Protein AF-A0A2W6AHM8-F1 (afdb_monomer)

Secondary structure (DSSP, 8-state):
------PPPHHHHHHHHHHHHHHHHHHHH---HHHHHHHHHHHHHHHHHHHHTT---TT-SSSSS----PPPPPP-

Radius of gyration: 17.21 Å; Cα contacts (8 Å, |Δi|>4): 28; chains: 1; bounding box: 28×38×61 Å

Sequence (76 aa):
MSEPRQRLRPDEEERLLRSYQDLKELAANCEVPSVRAAARAALAQLHTALSGQGLGYELYSSDWSEEAPGPAAPPE

Foldseek 3Di:
DDDPLDDDDPVRVVVLVVLLVVLVCQLVPPPPVVSNVVSVVVNVVSVCVCVVSVVPPPPPDPDPPPDDPDPDDDDD

Solvent-accessible surface area (backbone atoms only — not comparable to full-atom values): 4892 Å² total; per-residue (Å²): 133,85,73,79,79,80,73,71,52,73,75,52,46,52,51,50,52,48,55,50,50,54,33,50,49,39,43,70,69,46,85,52,66,69,58,19,51,50,26,47,50,53,49,52,52,52,50,50,54,34,54,74,68,67,48,77,70,89,82,71,88,72,84,83,76,85,82,69,87,71,82,81,78,81,88,132

Nearest PDB structures (foldseek):
  8jxk-assembly3_E  TM=7.787E-01  e=1.947E+00  Mycobacterium tuberculosis H37Rv
  7s5c-assembly1_D  TM=6.186E-01  e=2.072E+00  Myxococcus xanthus

Structure (mmCIF, N/CA/C/O backbone):
data_AF-A0A2W6AHM8-F1
#
_entry.id   AF-A0A2W6AHM8-F1
#
loop_
_atom_site.group_PDB
_atom_site.id
_atom_site.type_symbol
_atom_site.label_atom_id
_atom_site.label_alt_id
_atom_site.label_comp_id
_atom_site.label_asym_id
_atom_site.label_entity_id
_atom_site.label_seq_id
_atom_site.pdbx_PDB_ins_code
_atom_site.Cartn_x
_atom_site.Cartn_y
_atom_site.Cartn_z
_atom_site.occupancy
_atom_site.B_iso_or_equiv
_atom_site.auth_seq_id
_atom_site.auth_comp_id
_atom_site.auth_asym_id
_atom_site.auth_atom_id
_atom_site.pdbx_PDB_model_num
ATOM 1 N N . MET A 1 1 ? 5.341 -13.752 -27.252 1.00 35.44 1 MET A N 1
ATOM 2 C CA . MET A 1 1 ? 6.176 -12.547 -27.425 1.00 35.44 1 MET A CA 1
ATOM 3 C C . MET A 1 1 ? 6.336 -11.949 -26.043 1.00 35.44 1 MET A C 1
ATOM 5 O O . MET A 1 1 ? 5.327 -11.593 -25.456 1.00 35.44 1 MET A O 1
ATOM 9 N N . SER A 1 2 ? 7.535 -11.980 -25.466 1.00 41.38 2 SER A N 1
ATOM 10 C CA . SER A 1 2 ? 7.778 -11.383 -24.149 1.00 41.38 2 SER A CA 1
ATOM 11 C C . SER A 1 2 ? 7.967 -9.887 -24.350 1.00 41.38 2 SER A C 1
ATOM 13 O O . SER A 1 2 ? 8.932 -9.476 -24.990 1.00 41.38 2 SER A O 1
ATOM 15 N N . GLU A 1 3 ? 7.008 -9.093 -23.883 1.00 47.56 3 GLU A N 1
ATOM 16 C CA . GLU A 1 3 ? 7.104 -7.635 -23.891 1.00 47.56 3 GLU A CA 1
ATOM 17 C C . GLU A 1 3 ? 8.376 -7.203 -23.138 1.00 47.56 3 GLU A C 1
ATOM 19 O O . GLU A 1 3 ? 8.758 -7.852 -22.154 1.00 47.56 3 GLU A O 1
ATOM 24 N N . PRO A 1 4 ? 9.093 -6.164 -23.608 1.00 46.44 4 PRO A N 1
ATOM 25 C CA . PRO A 1 4 ? 10.284 -5.690 -22.922 1.00 46.44 4 PRO A CA 1
ATOM 26 C C . PRO A 1 4 ? 9.880 -5.270 -21.509 1.00 46.44 4 PRO A C 1
ATOM 28 O O . PRO A 1 4 ? 9.027 -4.403 -21.349 1.00 46.44 4 PRO A O 1
ATOM 31 N N . ARG A 1 5 ? 10.478 -5.898 -20.487 1.00 56.69 5 ARG A N 1
ATOM 32 C CA . ARG A 1 5 ? 10.302 -5.504 -19.082 1.00 56.69 5 ARG A CA 1
ATOM 33 C C . ARG A 1 5 ? 10.615 -4.016 -18.967 1.00 56.69 5 ARG A C 1
ATOM 35 O O . ARG A 1 5 ? 11.785 -3.628 -19.015 1.00 56.69 5 ARG A O 1
ATOM 42 N N . GLN A 1 6 ? 9.580 -3.191 -18.876 1.00 62.62 6 GLN A N 1
ATOM 43 C CA . GLN A 1 6 ? 9.732 -1.749 -18.827 1.00 62.62 6 GLN A CA 1
ATOM 44 C C . GLN A 1 6 ? 10.285 -1.394 -17.450 1.00 62.62 6 GLN A C 1
ATOM 46 O O . GLN A 1 6 ? 9.576 -1.413 -16.448 1.00 62.62 6 GLN A O 1
ATOM 51 N N . ARG A 1 7 ? 11.597 -1.146 -17.388 1.00 66.62 7 ARG A N 1
ATOM 52 C CA . ARG A 1 7 ? 12.233 -0.619 -16.181 1.00 66.62 7 ARG A CA 1
ATOM 53 C C . ARG A 1 7 ? 11.744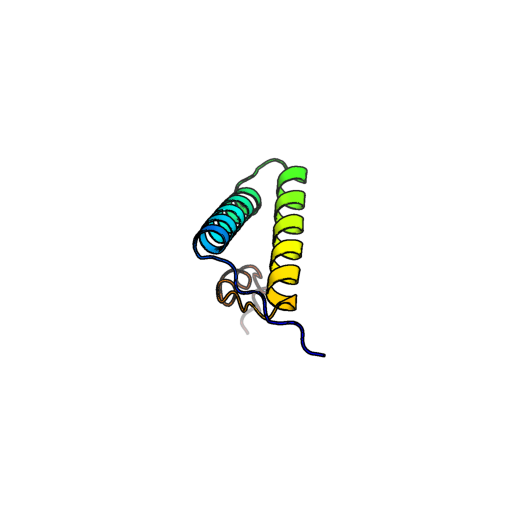 0.805 -15.961 1.00 66.62 7 ARG A C 1
ATOM 55 O O . ARG A 1 7 ? 11.769 1.613 -16.890 1.00 66.6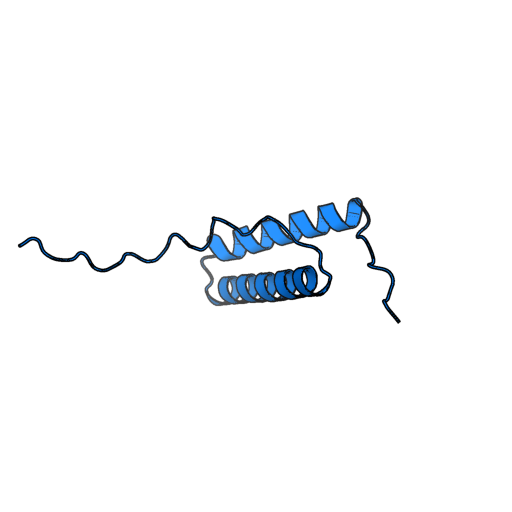2 7 ARG A O 1
ATOM 62 N N . LEU A 1 8 ? 11.330 1.092 -14.732 1.00 73.06 8 LEU A N 1
ATOM 63 C CA . LEU A 1 8 ? 11.048 2.452 -14.290 1.00 73.06 8 LEU A CA 1
ATOM 64 C C . LEU A 1 8 ? 12.303 3.306 -14.468 1.00 73.06 8 LEU A C 1
ATOM 66 O O . LEU A 1 8 ? 13.424 2.845 -14.225 1.00 73.06 8 LEU A O 1
ATOM 70 N N . ARG A 1 9 ? 12.125 4.556 -14.900 1.00 82.50 9 ARG A N 1
ATOM 71 C CA . ARG A 1 9 ? 13.210 5.537 -14.831 1.00 82.50 9 ARG A CA 1
ATOM 72 C C . ARG A 1 9 ? 13.519 5.831 -13.356 1.00 82.50 9 ARG A C 1
ATOM 74 O O . ARG A 1 9 ? 12.608 5.737 -12.534 1.00 82.50 9 ARG A O 1
ATOM 81 N N . PRO A 1 10 ? 14.747 6.255 -13.015 1.00 77.19 10 PRO A N 1
ATOM 82 C CA . PRO A 1 10 ? 15.110 6.579 -11.632 1.00 77.19 10 PRO A CA 1
ATOM 83 C C . PRO A 1 10 ? 14.139 7.571 -10.972 1.00 77.19 10 PRO A C 1
ATOM 85 O O . PRO A 1 10 ? 13.702 7.363 -9.846 1.00 77.19 10 PRO A O 1
ATOM 88 N N . ASP A 1 11 ? 13.705 8.597 -11.712 1.00 83.69 11 ASP A N 1
ATOM 89 C CA . ASP A 1 11 ? 12.737 9.586 -11.221 1.00 83.69 11 ASP A CA 1
ATOM 90 C C . ASP A 1 11 ? 11.324 9.022 -11.000 1.00 83.69 11 ASP A C 1
ATOM 92 O O . ASP A 1 11 ? 10.527 9.607 -10.265 1.00 83.69 11 ASP A O 1
ATOM 96 N N . GLU A 1 12 ? 10.961 7.944 -11.697 1.00 83.19 12 GLU A N 1
ATOM 97 C CA . GLU A 1 12 ? 9.672 7.260 -11.535 1.00 83.19 12 GLU A CA 1
ATOM 98 C C . GLU A 1 12 ? 9.725 6.285 -10.364 1.00 83.19 12 GLU A C 1
ATOM 100 O O . GLU A 1 12 ? 8.764 6.197 -9.605 1.00 83.19 12 GLU A O 1
ATOM 105 N N . GLU A 1 13 ? 10.857 5.606 -10.187 1.00 83.69 13 GLU A N 1
ATOM 106 C CA . GLU A 1 13 ? 11.118 4.742 -9.040 1.00 83.69 13 GLU A CA 1
ATOM 107 C C . GLU A 1 13 ? 11.129 5.539 -7.730 1.00 83.69 13 GLU A C 1
ATOM 109 O O . GLU A 1 13 ? 10.453 5.150 -6.780 1.00 83.69 13 GLU A O 1
ATOM 114 N N . GLU A 1 14 ? 11.796 6.696 -7.685 1.00 84.62 14 GLU A N 1
ATOM 115 C CA . GLU A 1 14 ? 11.802 7.552 -6.491 1.00 84.62 14 GLU A CA 1
ATOM 116 C C . GLU A 1 14 ? 10.395 8.062 -6.140 1.00 84.62 14 GLU A C 1
ATOM 118 O O . GLU A 1 14 ? 9.979 8.048 -4.977 1.00 84.62 14 GLU A O 1
ATOM 123 N N . ARG A 1 15 ? 9.619 8.481 -7.149 1.00 87.88 15 ARG A N 1
ATOM 124 C CA . ARG A 1 15 ? 8.228 8.912 -6.940 1.00 87.88 15 ARG A CA 1
ATOM 125 C C . ARG A 1 15 ? 7.354 7.774 -6.439 1.00 87.88 15 ARG A C 1
ATOM 127 O O . ARG A 1 15 ? 6.558 7.982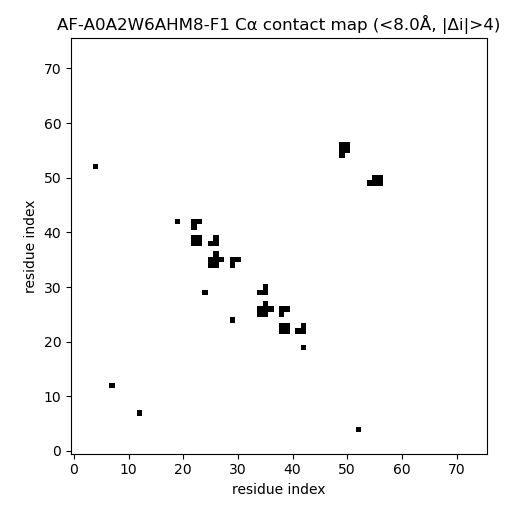 -5.527 1.00 87.88 15 ARG A O 1
ATOM 134 N N . LEU A 1 16 ? 7.522 6.587 -7.011 1.00 87.38 16 LEU A N 1
ATOM 135 C CA . LEU A 1 16 ? 6.816 5.386 -6.592 1.00 87.38 16 LEU A CA 1
ATOM 136 C C . LEU A 1 16 ? 7.146 5.026 -5.137 1.00 87.38 16 LEU A C 1
ATOM 138 O O . LEU A 1 16 ? 6.228 4.780 -4.355 1.00 87.38 16 LEU A O 1
ATOM 142 N N . LEU A 1 17 ? 8.429 5.051 -4.763 1.00 85.81 17 LEU A N 1
ATOM 143 C CA . LEU A 1 17 ? 8.894 4.827 -3.390 1.00 85.81 17 LEU A CA 1
ATOM 144 C C . LEU A 1 17 ? 8.250 5.801 -2.411 1.00 85.81 17 LEU A C 1
ATOM 146 O O . LEU A 1 17 ? 7.755 5.384 -1.365 1.00 85.81 17 LEU A O 1
ATOM 150 N N . ARG A 1 18 ? 8.226 7.089 -2.763 1.00 90.44 18 ARG A N 1
ATOM 151 C CA . ARG A 1 18 ? 7.610 8.123 -1.931 1.00 90.44 18 ARG A CA 1
ATOM 152 C C . ARG A 1 18 ? 6.112 7.880 -1.757 1.00 90.44 18 ARG A C 1
ATOM 154 O O . ARG A 1 18 ? 5.644 7.806 -0.629 1.00 90.44 18 ARG A O 1
ATOM 161 N N . SER A 1 19 ? 5.377 7.659 -2.849 1.00 90.56 19 SER A N 1
ATOM 162 C CA . SER A 1 19 ? 3.938 7.367 -2.776 1.00 90.56 19 SER A CA 1
ATOM 163 C C . SER A 1 19 ? 3.636 6.105 -1.965 1.00 90.56 19 SER A C 1
ATOM 165 O O . SER A 1 19 ? 2.642 6.053 -1.246 1.00 90.56 19 SER A O 1
ATOM 167 N N . TYR A 1 20 ? 4.496 5.090 -2.053 1.00 88.62 20 TYR A N 1
ATOM 168 C CA . TYR A 1 20 ? 4.375 3.882 -1.249 1.00 88.62 20 TYR A CA 1
ATOM 169 C C . TYR A 1 20 ? 4.544 4.162 0.249 1.00 88.62 20 TYR A C 1
ATOM 171 O O . TYR A 1 20 ? 3.760 3.667 1.060 1.00 88.62 20 TYR A O 1
ATOM 179 N N . GLN A 1 21 ? 5.545 4.969 0.614 1.00 90.31 21 GLN A N 1
ATOM 180 C CA . GLN A 1 21 ? 5.781 5.381 1.999 1.00 90.31 21 GLN A CA 1
ATOM 181 C C . GLN A 1 21 ? 4.611 6.208 2.538 1.00 90.31 21 GLN A C 1
ATOM 183 O O . GLN A 1 21 ? 4.064 5.847 3.578 1.00 90.31 21 GLN A O 1
ATOM 188 N N . ASP A 1 22 ? 4.144 7.206 1.784 1.00 93.31 22 ASP A N 1
ATOM 189 C CA . ASP A 1 22 ? 3.006 8.052 2.170 1.00 93.31 22 ASP A CA 1
ATOM 190 C C . ASP A 1 22 ? 1.740 7.210 2.427 1.00 93.31 22 ASP A C 1
ATOM 192 O O . ASP A 1 22 ? 1.026 7.396 3.416 1.00 93.31 22 ASP A O 1
ATOM 196 N N . LEU A 1 23 ? 1.465 6.229 1.557 1.00 91.50 23 LEU A N 1
ATOM 197 C CA . LEU A 1 23 ? 0.338 5.310 1.725 1.00 91.50 23 LEU A CA 1
ATOM 198 C C . LEU A 1 23 ? 0.514 4.384 2.936 1.00 91.50 23 LEU A C 1
ATOM 200 O O . LEU A 1 23 ? -0.471 4.092 3.619 1.00 91.50 23 LEU A O 1
ATOM 204 N N . LYS A 1 24 ? 1.742 3.924 3.218 1.00 91.69 24 LYS A N 1
ATOM 205 C CA . LYS A 1 24 ? 2.047 3.108 4.404 1.00 91.69 24 LYS A CA 1
ATOM 206 C C . LYS A 1 24 ? 1.819 3.908 5.686 1.00 91.69 24 LYS A C 1
ATOM 208 O O . LYS A 1 24 ? 1.161 3.404 6.596 1.00 91.69 24 LYS A O 1
ATOM 213 N N . GLU A 1 25 ? 2.275 5.156 5.734 1.00 92.88 25 GLU A N 1
ATOM 214 C CA . GLU A 1 25 ? 2.045 6.046 6.875 1.00 92.88 25 GLU A CA 1
ATOM 215 C C . GLU A 1 25 ? 0.556 6.353 7.071 1.00 92.88 25 GLU A C 1
ATOM 217 O O . GLU A 1 25 ? 0.057 6.263 8.193 1.00 92.88 25 GLU A O 1
ATOM 222 N N . LEU A 1 26 ? -0.190 6.625 5.994 1.00 92.25 26 LEU A N 1
ATOM 223 C CA . LEU A 1 26 ? -1.644 6.816 6.063 1.00 92.25 26 LEU A CA 1
ATOM 224 C C . LEU A 1 26 ? -2.373 5.558 6.553 1.00 92.25 26 LEU A C 1
ATOM 226 O O . LEU A 1 26 ? -3.301 5.649 7.359 1.00 92.25 26 LEU A O 1
ATOM 230 N N . ALA A 1 27 ? -1.960 4.375 6.096 1.00 91.00 27 ALA A N 1
ATOM 231 C CA . ALA A 1 27 ? -2.546 3.107 6.522 1.00 91.00 27 ALA A CA 1
ATOM 232 C C . ALA A 1 27 ? -2.245 2.761 7.995 1.00 91.00 27 ALA A C 1
ATOM 234 O O . ALA A 1 27 ? -3.022 2.023 8.612 1.00 91.00 27 ALA A O 1
ATOM 235 N N . ALA A 1 28 ? -1.139 3.271 8.543 1.00 90.50 28 ALA A N 1
ATOM 236 C CA . ALA A 1 28 ? -0.735 3.061 9.931 1.00 90.50 28 ALA A CA 1
ATOM 237 C C . ALA A 1 28 ? -1.363 4.090 10.884 1.00 90.50 28 ALA A C 1
ATOM 239 O O . ALA A 1 28 ? -1.926 3.712 11.910 1.00 90.50 28 ALA A O 1
ATOM 240 N N . ASN A 1 29 ? -1.319 5.374 10.520 1.00 92.38 29 ASN A N 1
ATOM 241 C CA . ASN A 1 29 ? -1.542 6.479 11.455 1.00 92.38 29 ASN A CA 1
ATOM 242 C C . ASN A 1 29 ? -2.880 7.212 11.266 1.00 92.38 29 ASN A C 1
ATOM 244 O O . ASN A 1 29 ? -3.239 8.045 12.094 1.00 92.38 29 ASN A O 1
ATOM 248 N N . CYS A 1 30 ? -3.637 6.952 10.192 1.00 93.06 30 CYS A N 1
ATOM 249 C CA . CYS A 1 30 ? -4.902 7.654 9.981 1.00 93.06 30 CYS A CA 1
ATOM 250 C C . CYS A 1 30 ? -6.006 7.134 10.917 1.00 93.06 30 CYS A C 1
ATOM 252 O O . CYS A 1 30 ? -6.392 5.962 10.869 1.00 93.06 30 CYS A O 1
ATOM 254 N N . GLU A 1 31 ? -6.567 8.040 11.720 1.00 94.06 31 GLU A N 1
ATOM 255 C CA . GLU A 1 31 ? -7.674 7.750 12.640 1.00 94.06 31 GLU A CA 1
ATOM 256 C C . GLU A 1 31 ? -9.007 7.522 11.913 1.00 94.06 31 GLU A C 1
ATOM 258 O O . GLU A 1 31 ? -9.891 6.841 12.433 1.00 94.06 31 GLU A O 1
ATOM 263 N N . VAL A 1 32 ? -9.154 8.049 10.690 1.00 96.38 32 VAL A N 1
ATOM 264 C CA . VAL A 1 32 ? -10.377 7.915 9.891 1.00 96.38 32 VAL A CA 1
ATOM 265 C C . VAL A 1 32 ? -10.431 6.511 9.263 1.00 96.38 32 VAL A C 1
ATOM 267 O O . VAL A 1 32 ? -9.649 6.215 8.353 1.00 96.38 32 VAL A O 1
ATOM 270 N N . PRO A 1 33 ? -11.368 5.625 9.669 1.00 91.12 33 PRO A N 1
ATOM 271 C CA . PRO A 1 33 ? -11.338 4.218 9.260 1.00 91.12 33 PRO A CA 1
ATOM 272 C C . PRO A 1 33 ? -11.472 4.001 7.749 1.00 91.12 33 PRO A C 1
ATOM 274 O O . PRO A 1 33 ? -10.823 3.112 7.197 1.00 91.12 33 PRO A O 1
ATOM 277 N N . SER A 1 34 ? -12.285 4.818 7.075 1.00 93.19 34 SER A N 1
ATOM 278 C CA . SER A 1 34 ? -12.483 4.754 5.622 1.00 93.19 34 SER A CA 1
ATOM 279 C C . SER A 1 34 ? -11.220 5.134 4.848 1.00 93.19 34 SER A C 1
ATOM 281 O O . SER A 1 34 ? -10.884 4.475 3.866 1.00 93.19 34 SER A O 1
ATOM 283 N N . VAL A 1 35 ? -10.480 6.141 5.318 1.00 93.00 35 VAL A N 1
ATOM 284 C CA . VAL A 1 35 ? -9.210 6.571 4.715 1.00 93.00 35 VAL A CA 1
ATOM 285 C C . VAL A 1 35 ? -8.149 5.490 4.892 1.00 93.00 35 VAL A C 1
ATOM 287 O O . VAL A 1 35 ? -7.480 5.118 3.931 1.00 93.00 35 VAL A O 1
ATOM 290 N N . ARG A 1 36 ? -8.055 4.902 6.088 1.00 92.88 36 ARG A N 1
ATOM 291 C CA . ARG A 1 36 ? -7.145 3.783 6.361 1.00 92.88 36 ARG A CA 1
ATOM 292 C C . ARG A 1 36 ? -7.438 2.559 5.486 1.00 92.88 36 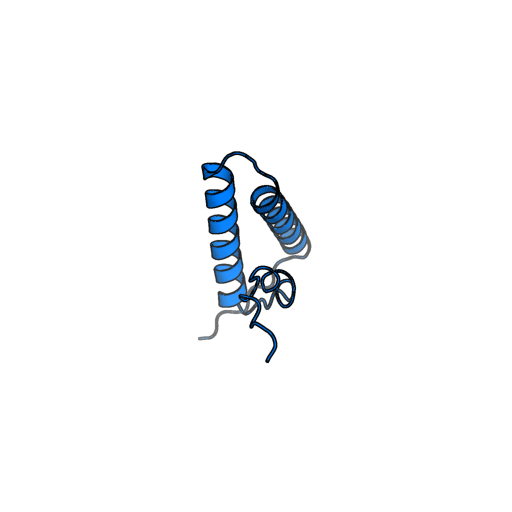ARG A C 1
ATOM 294 O O . ARG A 1 36 ? -6.512 1.933 4.973 1.00 92.88 36 ARG A O 1
ATOM 301 N N . ALA A 1 37 ? -8.713 2.222 5.289 1.00 91.44 37 ALA A N 1
ATOM 302 C CA . ALA A 1 37 ? -9.116 1.138 4.394 1.00 91.44 37 ALA A CA 1
ATOM 303 C C . ALA A 1 37 ? -8.739 1.433 2.931 1.00 91.44 37 ALA A C 1
ATOM 305 O O . ALA A 1 37 ? -8.192 0.562 2.254 1.00 91.44 37 ALA A O 1
ATOM 306 N N . ALA A 1 38 ? -8.961 2.667 2.466 1.00 94.38 38 ALA A N 1
ATOM 307 C CA . ALA A 1 38 ? -8.573 3.094 1.124 1.00 94.38 38 ALA A CA 1
ATOM 308 C C . ALA A 1 38 ? -7.048 3.040 0.914 1.00 94.38 38 ALA A C 1
ATOM 310 O O . ALA A 1 38 ? -6.594 2.521 -0.104 1.00 94.38 38 ALA A O 1
ATOM 311 N N . ALA A 1 39 ? -6.255 3.490 1.892 1.00 93.44 39 ALA A N 1
ATOM 312 C CA . ALA A 1 39 ? -4.792 3.435 1.833 1.00 93.44 39 ALA A CA 1
ATOM 313 C C . ALA A 1 39 ? -4.271 1.989 1.736 1.00 93.44 39 ALA A C 1
ATOM 315 O O . ALA A 1 39 ? -3.412 1.688 0.908 1.00 93.44 39 ALA A O 1
ATOM 316 N N . ARG A 1 40 ? -4.847 1.062 2.515 1.00 89.44 40 ARG A N 1
ATOM 317 C CA . ARG A 1 40 ? -4.519 -0.374 2.432 1.00 89.44 40 ARG A CA 1
ATOM 318 C C . ARG A 1 40 ? -4.878 -0.979 1.074 1.00 89.44 40 ARG A C 1
ATOM 320 O 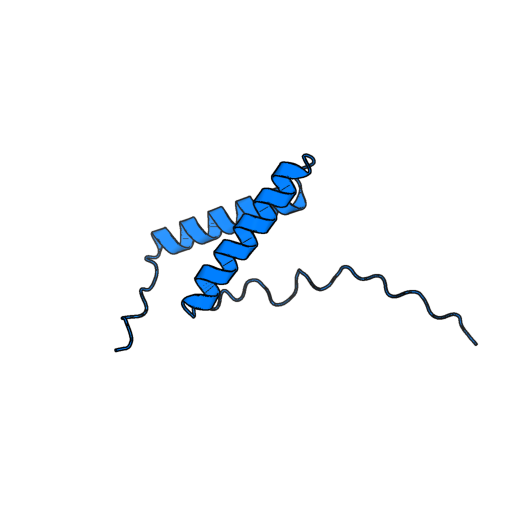O . ARG A 1 40 ? -4.090 -1.744 0.526 1.00 89.44 40 ARG A O 1
ATOM 327 N N . ALA A 1 41 ? -6.036 -0.622 0.517 1.00 91.38 41 ALA A N 1
ATOM 328 C CA . ALA A 1 41 ? -6.445 -1.087 -0.807 1.00 91.38 41 ALA A CA 1
ATOM 329 C C . ALA A 1 41 ? -5.495 -0.582 -1.906 1.00 91.38 41 ALA A C 1
ATOM 331 O O . ALA A 1 41 ? -5.080 -1.363 -2.763 1.00 91.38 41 ALA A O 1
ATOM 332 N N . ALA A 1 42 ? -5.094 0.691 -1.843 1.00 92.25 42 ALA A N 1
ATOM 333 C CA . ALA A 1 42 ? -4.127 1.272 -2.770 1.00 92.25 42 ALA A CA 1
ATOM 334 C C . ALA A 1 42 ? -2.754 0.577 -2.681 1.00 92.25 42 ALA A C 1
ATOM 336 O O . ALA A 1 42 ? -2.179 0.237 -3.715 1.00 92.25 42 ALA A O 1
ATOM 337 N N . LEU A 1 43 ? -2.260 0.284 -1.469 1.00 90.88 43 LEU A N 1
ATOM 338 C CA . LEU A 1 43 ? -1.021 -0.484 -1.271 1.00 90.88 43 LEU A CA 1
ATOM 339 C C . LEU A 1 43 ? -1.102 -1.885 -1.883 1.00 90.88 43 LEU A C 1
ATOM 341 O O . LEU A 1 43 ? -0.174 -2.302 -2.573 1.00 90.88 43 LEU A O 1
ATOM 345 N N . ALA A 1 44 ? -2.211 -2.598 -1.673 1.00 86.06 44 ALA A N 1
ATOM 346 C CA . ALA A 1 44 ? -2.403 -3.937 -2.228 1.00 86.06 44 ALA A CA 1
ATOM 347 C C . ALA A 1 44 ? -2.425 -3.927 -3.767 1.00 86.06 44 ALA A C 1
ATOM 349 O O . ALA A 1 44 ? -1.811 -4.786 -4.408 1.00 86.06 44 ALA A O 1
ATOM 350 N N . GLN A 1 45 ? -3.089 -2.936 -4.370 1.00 87.81 45 GLN A N 1
ATOM 351 C CA . GLN A 1 45 ? -3.108 -2.754 -5.824 1.00 87.81 45 GLN A CA 1
ATOM 352 C C . GLN A 1 45 ? -1.717 -2.431 -6.372 1.00 87.81 45 GLN A C 1
ATOM 354 O O . GLN A 1 45 ? -1.296 -3.030 -7.362 1.00 87.81 45 GLN A O 1
ATOM 359 N N . LEU A 1 46 ? -0.982 -1.537 -5.707 1.00 86.19 46 LEU A N 1
ATOM 360 C CA . LEU A 1 46 ? 0.368 -1.158 -6.113 1.00 86.19 46 LEU A CA 1
ATOM 361 C C . LEU A 1 46 ? 1.335 -2.340 -6.015 1.00 86.19 46 LEU A C 1
ATOM 363 O O . LEU A 1 46 ? 2.077 -2.615 -6.954 1.00 86.19 46 LEU A O 1
ATOM 367 N N . HIS A 1 47 ? 1.266 -3.096 -4.920 1.00 81.94 47 HIS A N 1
ATOM 368 C CA . HIS A 1 47 ? 2.049 -4.312 -4.746 1.00 81.94 47 HIS A CA 1
ATOM 369 C C . HIS A 1 47 ? 1.728 -5.349 -5.829 1.00 81.94 47 HIS A C 1
ATOM 371 O O . HIS A 1 47 ? 2.636 -5.908 -6.435 1.00 81.94 47 HIS A O 1
ATOM 377 N N . THR A 1 48 ? 0.445 -5.563 -6.132 1.00 81.12 48 THR A N 1
ATOM 378 C CA . THR A 1 48 ? 0.019 -6.479 -7.202 1.00 81.12 48 THR A CA 1
ATOM 379 C C . THR A 1 48 ? 0.5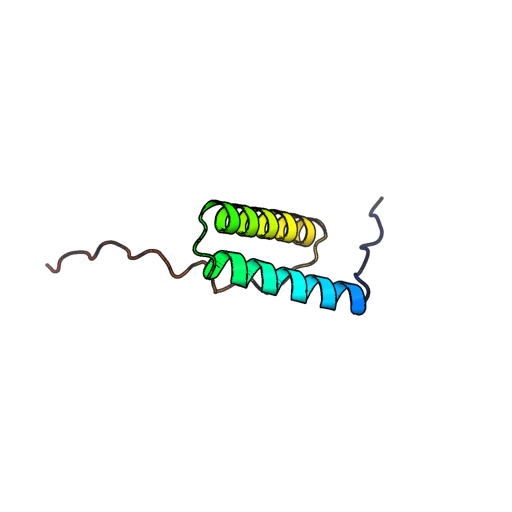71 -6.050 -8.561 1.00 81.12 48 THR A C 1
ATOM 381 O O . THR A 1 48 ? 1.057 -6.890 -9.316 1.00 81.12 48 THR A O 1
ATOM 384 N N . ALA A 1 49 ? 0.546 -4.750 -8.865 1.00 82.12 49 ALA A N 1
ATOM 385 C CA . ALA A 1 49 ? 1.093 -4.216 -10.108 1.00 82.12 49 ALA A CA 1
ATOM 386 C C . ALA A 1 49 ? 2.615 -4.428 -10.207 1.00 82.12 49 ALA A C 1
ATOM 388 O O . ALA A 1 49 ? 3.103 -4.847 -11.254 1.00 82.12 49 ALA A O 1
ATOM 389 N N . LEU A 1 50 ? 3.360 -4.206 -9.120 1.00 76.62 50 LEU A N 1
ATOM 390 C CA . LEU A 1 50 ? 4.816 -4.396 -9.088 1.00 76.62 50 LEU A CA 1
ATOM 391 C C . LEU A 1 50 ? 5.204 -5.875 -9.179 1.00 76.62 50 LEU A C 1
ATOM 393 O O . LEU A 1 50 ? 6.024 -6.254 -10.021 1.00 76.62 50 LEU A O 1
ATOM 397 N N . SER A 1 51 ? 4.542 -6.723 -8.394 1.00 70.62 51 SER A N 1
ATOM 398 C CA . SER A 1 51 ? 4.738 -8.174 -8.408 1.00 70.62 51 SER A CA 1
ATOM 399 C C . SER A 1 51 ? 4.368 -8.783 -9.766 1.00 70.62 51 SER A C 1
ATOM 401 O O . SER A 1 51 ? 5.101 -9.628 -10.280 1.00 70.62 51 SER A O 1
ATOM 403 N N . GLY A 1 52 ? 3.296 -8.303 -10.405 1.00 65.31 52 GLY A N 1
ATOM 404 C CA . GLY A 1 52 ? 2.890 -8.718 -11.753 1.00 65.31 52 GLY A CA 1
ATOM 405 C C . GLY A 1 52 ? 3.882 -8.323 -12.855 1.00 65.31 52 GLY A C 1
ATOM 406 O O . GLY A 1 52 ? 3.965 -9.005 -13.873 1.00 65.31 52 GLY A O 1
ATOM 407 N N . GLN A 1 53 ? 4.680 -7.272 -12.644 1.00 61.16 53 GLN A N 1
ATOM 408 C CA . GLN A 1 53 ? 5.752 -6.848 -13.557 1.00 61.16 53 GLN A CA 1
ATOM 409 C C . GLN A 1 53 ? 7.097 -7.545 -13.272 1.00 61.16 53 GLN A C 1
ATOM 411 O O . GLN A 1 53 ? 8.090 -7.292 -13.959 1.00 61.16 53 GLN A O 1
ATOM 416 N N . GLY A 1 54 ? 7.161 -8.427 -12.265 1.00 55.78 54 GLY A N 1
ATOM 417 C CA . GLY A 1 54 ? 8.415 -9.033 -11.808 1.00 55.78 54 GLY A CA 1
ATOM 418 C C . GLY A 1 54 ? 9.382 -8.018 -11.188 1.00 55.78 54 GLY A C 1
ATOM 419 O O . GLY A 1 54 ? 10.573 -8.305 -11.061 1.00 55.78 54 GLY A O 1
ATOM 420 N N . LEU A 1 55 ? 8.884 -6.835 -10.814 1.00 55.47 55 LEU A N 1
ATOM 421 C CA . LEU A 1 55 ? 9.597 -5.869 -9.991 1.00 55.47 55 LEU A CA 1
ATOM 422 C C . LEU A 1 55 ? 9.448 -6.352 -8.550 1.00 55.47 55 LEU A C 1
ATOM 424 O O . LEU A 1 55 ? 8.539 -5.944 -7.831 1.00 55.47 55 LEU A O 1
ATOM 428 N N . GLY A 1 56 ? 10.300 -7.304 -8.166 1.00 48.00 56 GLY A N 1
ATOM 429 C CA . GLY A 1 56 ? 10.408 -7.775 -6.792 1.00 48.00 56 GLY A CA 1
ATOM 430 C C . GLY A 1 56 ? 10.827 -6.617 -5.897 1.00 48.00 56 GLY A C 1
ATOM 431 O O . GLY A 1 56 ? 12.012 -6.351 -5.730 1.00 48.00 56 GLY A O 1
ATOM 432 N N . TYR A 1 57 ? 9.849 -5.895 -5.364 1.00 52.25 57 TYR A N 1
ATOM 433 C CA . TYR A 1 57 ? 10.076 -4.914 -4.322 1.00 52.25 57 TYR A CA 1
ATOM 434 C C . TYR A 1 57 ? 10.344 -5.692 -3.033 1.00 52.25 57 TYR A C 1
ATOM 436 O O . TYR A 1 57 ? 9.413 -6.114 -2.346 1.00 52.25 57 TYR A O 1
ATOM 444 N N . GLU A 1 58 ? 11.624 -5.902 -2.717 1.00 46.84 58 GLU A N 1
ATOM 445 C CA . GLU A 1 58 ? 12.115 -6.482 -1.456 1.00 46.84 58 GLU A CA 1
ATOM 446 C C . GLU A 1 58 ? 11.842 -5.565 -0.242 1.00 46.84 58 GLU A C 1
ATOM 448 O O . GLU A 1 58 ? 12.684 -5.379 0.626 1.00 46.84 58 GLU A O 1
ATOM 453 N N . LEU A 1 59 ? 10.662 -4.946 -0.159 1.00 49.28 59 LEU A N 1
ATOM 454 C CA . LEU A 1 59 ? 10.266 -4.118 0.984 1.00 49.28 59 LEU A CA 1
ATOM 455 C C . LEU A 1 59 ? 9.379 -4.870 1.989 1.00 49.28 59 LEU A C 1
ATOM 457 O O . LEU A 1 59 ? 8.931 -4.273 2.964 1.00 49.28 59 LEU A O 1
ATOM 461 N N . TYR A 1 60 ? 9.069 -6.149 1.740 1.00 45.62 60 TYR A N 1
ATOM 462 C CA . TYR A 1 60 ? 7.942 -6.840 2.382 1.00 45.62 60 TYR A CA 1
ATOM 463 C C . TYR A 1 60 ? 8.242 -8.250 2.911 1.00 45.62 60 TYR A C 1
ATOM 465 O O . TYR A 1 60 ? 7.3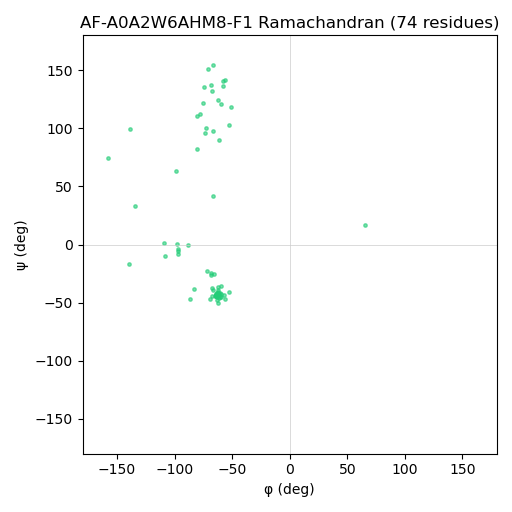60 -9.104 2.902 1.00 45.62 60 TYR A O 1
ATOM 473 N N . SER A 1 61 ? 9.456 -8.523 3.395 1.00 44.06 61 SER A N 1
ATOM 474 C CA . SER A 1 61 ? 9.751 -9.830 4.008 1.00 44.06 61 SER A CA 1
ATOM 475 C C . SER A 1 61 ? 9.671 -9.870 5.539 1.00 44.06 61 SER A C 1
ATOM 477 O O . SER A 1 61 ? 9.815 -10.955 6.095 1.00 44.06 61 SER A O 1
ATOM 479 N N . SER A 1 62 ? 9.423 -8.763 6.258 1.00 42.69 62 SER A N 1
ATOM 480 C CA . SER A 1 62 ? 9.473 -8.822 7.738 1.00 42.69 62 SER A CA 1
ATOM 481 C C . SER A 1 62 ? 8.410 -8.045 8.518 1.00 42.69 62 SER A C 1
ATOM 483 O O . SER A 1 62 ? 8.198 -8.362 9.676 1.00 42.69 62 SER A O 1
ATOM 485 N N . ASP A 1 63 ? 7.693 -7.087 7.929 1.00 49.19 63 ASP A N 1
ATOM 486 C CA . ASP A 1 63 ? 6.951 -6.102 8.745 1.00 49.19 63 ASP A CA 1
A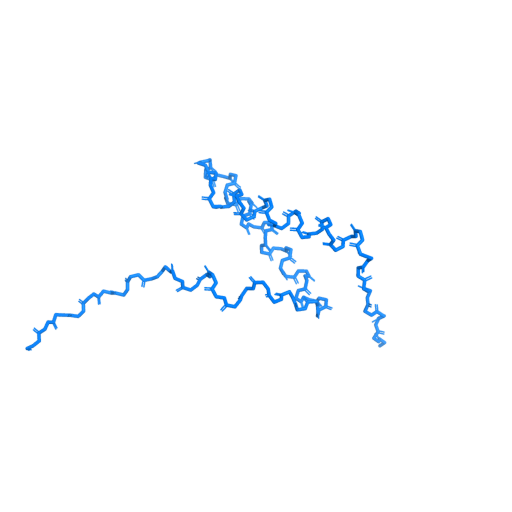TOM 487 C C . ASP A 1 63 ? 5.456 -6.415 8.964 1.00 49.19 63 ASP A C 1
ATOM 489 O O . ASP A 1 63 ? 4.793 -5.740 9.738 1.00 49.19 63 ASP A O 1
ATOM 493 N N . TRP A 1 64 ? 4.897 -7.427 8.286 1.00 46.91 64 TRP A N 1
ATOM 494 C CA . TRP A 1 64 ? 3.459 -7.758 8.373 1.00 46.91 64 TRP A CA 1
ATOM 495 C C . TRP A 1 64 ? 3.137 -9.060 9.116 1.00 46.91 64 TRP A C 1
ATOM 497 O O . TRP A 1 64 ? 1.966 -9.412 9.237 1.00 46.91 64 TRP A O 1
ATOM 507 N N . SER A 1 65 ? 4.150 -9.765 9.631 1.00 42.91 65 SER A N 1
ATOM 508 C CA . SER A 1 65 ? 3.962 -11.020 10.380 1.00 42.91 65 SER A CA 1
ATOM 509 C C . SER A 1 65 ? 3.950 -10.847 11.905 1.00 42.91 65 SER A C 1
ATOM 511 O O . SER A 1 65 ? 3.663 -11.811 12.609 1.00 42.91 65 SER A O 1
ATOM 513 N N . GLU A 1 66 ? 4.207 -9.651 12.437 1.00 45.53 66 GLU A N 1
ATOM 514 C CA . GLU A 1 66 ? 4.146 -9.374 13.880 1.00 45.53 66 GLU A CA 1
ATOM 515 C C . GLU A 1 66 ? 2.818 -8.712 14.274 1.00 45.53 66 GLU A C 1
ATOM 517 O O . GLU A 1 66 ? 2.779 -7.585 14.740 1.00 45.53 66 GLU A O 1
ATOM 522 N N . GLU A 1 67 ? 1.704 -9.421 14.089 1.00 44.34 67 GLU A N 1
ATOM 523 C CA . GLU A 1 67 ? 0.512 -9.228 14.931 1.00 44.34 67 GLU A CA 1
ATOM 524 C C . GLU A 1 67 ? -0.371 -10.485 14.869 1.00 44.34 67 GLU A C 1
ATOM 526 O O . GLU A 1 67 ? -1.423 -10.535 14.231 1.00 44.34 67 GLU A O 1
ATOM 531 N N . ALA A 1 68 ? 0.070 -11.535 15.555 1.00 44.56 68 ALA A N 1
ATOM 532 C CA . ALA A 1 68 ? -0.835 -12.541 16.086 1.00 44.56 68 ALA A CA 1
ATOM 533 C C . ALA A 1 68 ? -0.356 -12.907 17.497 1.00 44.56 68 ALA A C 1
ATOM 535 O O . ALA A 1 68 ? 0.582 -13.697 17.629 1.00 44.56 68 ALA A O 1
ATOM 536 N N . PRO A 1 69 ? -0.960 -12.364 18.571 1.00 43.19 69 PRO A N 1
ATOM 537 C CA . PRO A 1 69 ? -0.776 -12.939 19.892 1.00 43.19 69 PRO A CA 1
ATOM 538 C C . PRO A 1 69 ? -1.439 -14.321 19.880 1.00 43.19 69 PRO A C 1
ATOM 540 O O . PRO A 1 69 ? -2.658 -14.452 19.989 1.00 43.19 69 PRO A O 1
ATOM 543 N N . GLY A 1 70 ? -0.636 -15.368 19.680 1.00 54.28 70 GLY A N 1
ATOM 544 C CA . GLY A 1 70 ? -1.084 -16.742 19.875 1.00 54.28 70 GLY A CA 1
ATOM 545 C C . GLY A 1 70 ? -1.578 -16.913 21.318 1.00 54.28 70 GLY A C 1
ATOM 546 O O . GLY A 1 70 ? -0.935 -16.394 22.235 1.00 54.28 70 GLY A O 1
ATOM 547 N N . PRO A 1 71 ? -2.716 -17.589 21.557 1.00 57.97 71 PRO A N 1
ATOM 548 C CA . PRO A 1 71 ? -3.219 -17.776 22.910 1.00 57.97 71 PRO A CA 1
ATOM 549 C C . PRO A 1 71 ? -2.201 -18.578 23.726 1.00 57.97 71 PRO A C 1
ATOM 551 O O . PRO A 1 71 ? -1.797 -19.672 23.334 1.00 57.97 71 PRO A O 1
ATOM 55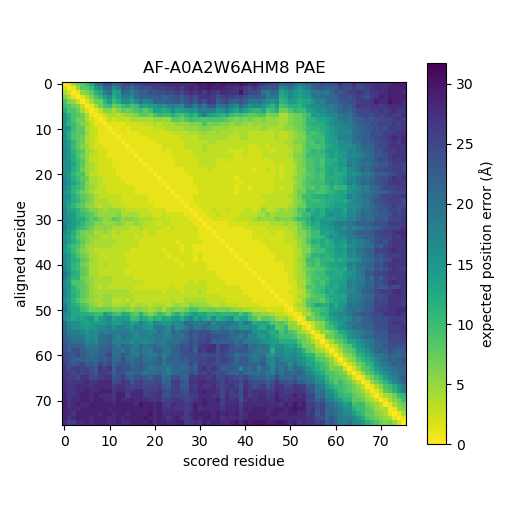4 N N . ALA A 1 72 ? -1.786 -18.002 24.855 1.00 55.69 72 ALA A N 1
ATOM 555 C CA . ALA A 1 72 ? -0.914 -18.631 25.832 1.00 55.69 72 ALA A CA 1
ATOM 556 C C . ALA A 1 72 ? -1.461 -20.014 26.221 1.00 55.69 72 ALA A C 1
ATOM 558 O O . ALA A 1 72 ? -2.569 -20.129 26.747 1.00 55.69 72 ALA A O 1
ATOM 559 N N . ALA A 1 73 ? -0.680 -21.062 25.957 1.00 60.91 73 ALA A N 1
ATOM 560 C CA . ALA A 1 73 ? -0.934 -22.383 26.510 1.00 60.91 73 ALA A CA 1
ATOM 561 C C . ALA A 1 73 ? -0.692 -22.345 28.034 1.00 60.91 73 ALA A C 1
ATOM 563 O O . ALA A 1 73 ? 0.278 -21.717 28.470 1.00 60.91 73 ALA A O 1
ATOM 564 N N . PRO A 1 74 ? -1.552 -22.972 28.858 1.00 63.34 74 PRO A N 1
ATOM 565 C CA . PRO A 1 74 ? -1.326 -23.054 30.296 1.00 63.34 74 PRO A CA 1
ATOM 566 C C . PRO A 1 74 ? -0.161 -24.014 30.609 1.00 63.34 74 PRO A C 1
ATOM 568 O O . PRO A 1 74 ? 0.069 -24.951 29.842 1.00 63.34 74 PRO A O 1
ATOM 571 N N . PRO A 1 75 ? 0.573 -23.804 31.716 1.00 67.69 75 PRO A N 1
ATOM 572 C CA . PRO A 1 75 ? 1.602 -24.739 32.162 1.00 67.69 75 PRO A CA 1
ATOM 573 C C . PRO A 1 75 ? 0.972 -25.999 32.788 1.00 67.69 75 PRO A C 1
ATOM 575 O O . PRO A 1 75 ? 0.039 -25.878 33.584 1.00 67.69 75 PRO A O 1
ATOM 578 N N . GLU A 1 76 ? 1.497 -27.179 32.434 1.00 62.34 76 GLU A N 1
ATOM 579 C CA . GLU A 1 76 ? 1.343 -28.439 33.191 1.00 62.34 76 GLU A CA 1
ATOM 580 C C . GLU A 1 76 ? 2.411 -28.560 34.285 1.00 62.34 76 GLU A C 1
ATOM 582 O O . GLU A 1 76 ? 3.572 -28.155 34.028 1.00 62.34 76 GLU A O 1
#

Mean predicted aligned error: 12.85 Å

pLDDT: mean 72.84, std 19.17, range [35.44, 96.38]